Protein AF-A0A7V2QBH6-F1 (afdb_monomer)

pLDDT: mean 71.19, std 12.41, range [49.81, 94.94]

Sequence (144 aa):
PAHDLLDGYTWLTVLEDGNDASDEGFAPFAARRLILTEMQRNRGQMGRLDTLDHLHEIAIANSIVTPYSSMLVLVNQQQEDLLDELEEGDDRFEREYEQVGETVENALTVTGVPEPEEWLLLALAAAMLVWYVRAGRRQPLKIF

Foldseek 3Di:
DQFDCDPNDTDDDDDDPDPPPPPLPCLLVVLVVVLVRVCVVCVPPPVCVVVVVVNVVSCVVNVHDDPCVVVPPPQDPVNVVVVVVVVPPPCPPVDPPPPPPDPPPPPPPDPPDDDPVVVVVVVVVVVVVVVVVVVVVPDDPPPD

Nearest PDB structures (foldseek):
  4v57-assembly2_CO  TM=5.674E-01  e=5.502E+00  Escherichia coli
  6uun-assembly1_E  TM=2.215E-01  e=7.126E+00  Homo sapiens

Mean predicted aligned error: 20.48 Å

Structure (mmCIF, N/CA/C/O backbone):
data_AF-A0A7V2QBH6-F1
#
_entry.id   AF-A0A7V2QBH6-F1
#
loop_
_atom_site.group_PDB
_atom_site.id
_atom_site.type_symbol
_atom_site.label_atom_id
_atom_site.label_alt_id
_atom_site.label_comp_id
_atom_site.label_asym_id
_atom_site.label_entity_id
_atom_site.label_seq_id
_atom_site.pdbx_PDB_ins_code
_atom_site.Cartn_x
_atom_site.Cartn_y
_atom_site.Cartn_z
_atom_site.occupancy
_atom_site.B_iso_or_equiv
_atom_site.auth_seq_id
_atom_site.auth_comp_id
_atom_site.auth_asym_id
_atom_site.auth_atom_id
_atom_site.pdbx_PDB_model_num
ATOM 1 N N . PRO A 1 1 ? 11.347 17.574 -19.275 1.00 52.12 1 PRO A N 1
ATOM 2 C CA . PRO A 1 1 ? 12.431 16.840 -18.577 1.00 52.12 1 PRO A CA 1
ATOM 3 C C . PRO A 1 1 ? 11.980 16.596 -17.137 1.00 52.12 1 PRO A C 1
ATOM 5 O O . PRO A 1 1 ? 11.437 17.516 -16.531 1.00 52.12 1 PRO A O 1
ATOM 8 N N . ALA A 1 2 ? 12.087 15.366 -16.636 1.00 52.62 2 ALA A N 1
ATOM 9 C CA . ALA A 1 2 ? 11.703 15.064 -15.260 1.00 52.62 2 ALA A CA 1
ATOM 10 C C . ALA A 1 2 ? 12.872 15.435 -14.337 1.00 52.62 2 ALA A C 1
ATOM 12 O O . ALA A 1 2 ? 13.982 14.943 -14.530 1.00 52.62 2 ALA A O 1
ATOM 13 N N . HIS A 1 3 ? 12.627 16.331 -13.383 1.00 56.31 3 HIS A N 1
ATOM 14 C CA . HIS A 1 3 ? 13.603 16.757 -12.383 1.00 56.31 3 HIS A CA 1
ATOM 15 C C . HIS A 1 3 ? 13.170 16.210 -11.028 1.00 56.31 3 HIS A C 1
ATOM 17 O O . HIS A 1 3 ? 11.999 16.326 -10.657 1.00 56.31 3 HIS A O 1
ATOM 23 N N . ASP A 1 4 ? 14.113 15.610 -10.313 1.00 56.78 4 ASP A N 1
ATOM 24 C CA . ASP A 1 4 ? 13.872 14.962 -9.032 1.00 56.78 4 ASP A CA 1
ATOM 25 C C . ASP A 1 4 ? 15.024 15.294 -8.078 1.00 56.78 4 ASP A C 1
ATOM 27 O O . ASP A 1 4 ? 16.186 15.260 -8.490 1.00 56.78 4 ASP A O 1
ATOM 31 N N . LEU A 1 5 ? 14.683 15.659 -6.840 1.00 57.03 5 LEU A N 1
ATOM 32 C CA . LEU A 1 5 ? 15.599 16.089 -5.778 1.00 57.03 5 LEU A CA 1
ATOM 33 C C . LEU A 1 5 ? 15.691 14.977 -4.729 1.00 57.03 5 LEU A C 1
ATOM 35 O O . LEU A 1 5 ? 15.248 15.130 -3.593 1.00 57.03 5 LEU A O 1
ATOM 39 N N . LEU A 1 6 ? 16.253 13.840 -5.122 1.00 52.56 6 LEU A N 1
ATOM 40 C CA . LEU A 1 6 ? 16.690 12.811 -4.185 1.00 52.56 6 LEU A CA 1
ATOM 41 C C . LEU A 1 6 ? 18.191 13.016 -3.936 1.00 52.56 6 LEU A C 1
ATOM 43 O O . LEU A 1 6 ? 18.980 13.054 -4.877 1.00 52.56 6 LEU A O 1
ATOM 47 N N . ASP A 1 7 ? 18.570 13.184 -2.666 1.00 54.22 7 ASP A N 1
ATOM 48 C CA . ASP A 1 7 ? 19.966 13.252 -2.190 1.00 54.22 7 ASP A CA 1
ATOM 49 C C . ASP A 1 7 ? 20.809 14.484 -2.590 1.00 54.22 7 ASP A C 1
ATOM 51 O O . ASP A 1 7 ? 22.034 14.468 -2.505 1.00 54.22 7 ASP A O 1
ATOM 55 N N . GLY A 1 8 ? 20.183 15.591 -3.003 1.00 67.88 8 GLY A N 1
ATOM 56 C CA . GLY A 1 8 ? 20.909 16.824 -3.361 1.00 67.88 8 GLY A CA 1
ATOM 57 C C . GLY A 1 8 ? 21.568 16.798 -4.748 1.00 67.88 8 GLY A C 1
ATOM 58 O O . GLY A 1 8 ? 22.223 17.767 -5.132 1.00 67.88 8 GLY A O 1
ATOM 59 N N . TYR A 1 9 ? 21.349 15.735 -5.525 1.00 62.84 9 TYR A N 1
ATOM 60 C CA . TYR A 1 9 ? 21.768 15.623 -6.922 1.00 62.84 9 TYR A CA 1
ATOM 61 C C . TYR A 1 9 ? 20.606 15.936 -7.870 1.00 62.84 9 TYR A C 1
ATOM 63 O O . TYR A 1 9 ? 19.454 15.598 -7.601 1.00 62.84 9 TYR A O 1
ATOM 71 N N . THR A 1 10 ? 20.910 16.577 -9.004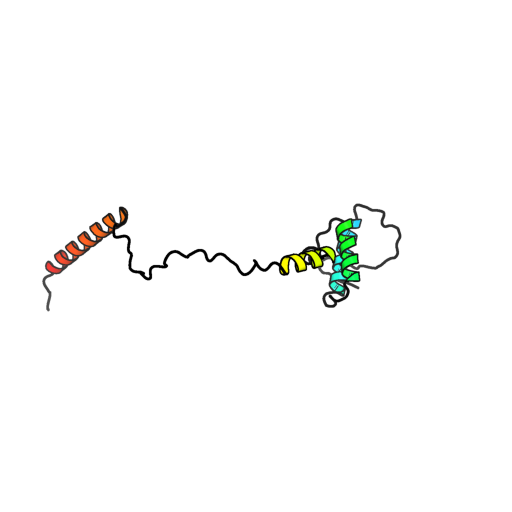 1.00 68.81 10 THR A N 1
ATOM 72 C CA . THR A 1 10 ? 19.942 16.831 -10.081 1.00 68.81 10 THR A CA 1
ATOM 73 C C . THR A 1 10 ? 20.158 15.841 -11.213 1.00 68.81 10 THR A C 1
ATOM 75 O O . THR A 1 10 ? 21.161 15.868 -11.918 1.00 68.81 10 THR A O 1
ATOM 78 N N . TRP A 1 11 ? 19.186 14.955 -11.388 1.00 67.38 11 TRP A N 1
ATOM 79 C CA . TRP A 1 11 ? 19.233 13.900 -12.391 1.00 67.38 11 TRP A CA 1
ATOM 80 C C . TRP A 1 11 ? 18.405 14.294 -13.613 1.00 67.38 11 TRP A C 1
ATOM 82 O O . TRP A 1 11 ? 17.195 14.500 -13.495 1.00 67.38 11 TRP A O 1
ATOM 92 N N . LEU A 1 12 ? 19.042 14.363 -14.783 1.00 70.69 12 LEU A N 1
ATOM 93 C CA . LEU A 1 12 ? 18.381 14.576 -16.070 1.00 70.69 12 LEU A CA 1
ATOM 94 C C . LEU A 1 12 ? 18.271 13.238 -16.804 1.00 70.69 12 LEU A C 1
ATOM 96 O O . LEU A 1 12 ? 19.286 12.604 -17.075 1.00 70.69 12 LEU A O 1
ATOM 100 N N . THR A 1 13 ? 17.052 12.819 -17.142 1.00 70.19 13 THR A N 1
ATOM 101 C CA . THR A 1 13 ? 16.841 11.677 -18.039 1.00 70.19 13 THR A CA 1
ATOM 102 C C . THR A 1 13 ? 16.593 12.165 -19.460 1.00 70.19 13 THR A C 1
ATOM 104 O O . THR A 1 13 ? 15.714 12.997 -19.706 1.00 70.19 13 THR A O 1
ATOM 107 N N . VAL A 1 14 ? 17.383 11.644 -20.393 1.00 71.06 14 VAL A N 1
ATOM 108 C CA . VAL A 1 14 ? 17.199 11.807 -21.835 1.00 71.06 14 VAL A CA 1
ATOM 109 C C . VAL A 1 14 ? 16.849 10.426 -22.372 1.00 71.06 14 VAL A C 1
ATOM 111 O O . VAL A 1 14 ? 17.544 9.465 -22.061 1.00 71.06 14 VAL A O 1
ATOM 114 N N . LEU A 1 15 ? 15.735 10.317 -23.101 1.00 66.75 15 LEU A N 1
ATOM 115 C CA . LEU A 1 15 ? 15.457 9.097 -23.851 1.00 66.75 15 LEU A CA 1
ATOM 116 C C . LEU A 1 15 ? 16.376 9.108 -25.067 1.00 66.75 15 LEU A C 1
ATOM 118 O O . LEU A 1 15 ? 16.294 10.019 -25.891 1.00 66.75 15 LEU A O 1
ATOM 122 N N . GLU A 1 16 ? 17.256 8.125 -25.135 1.00 67.69 16 GLU A N 1
ATOM 123 C CA . GLU A 1 16 ? 18.140 7.888 -26.263 1.00 67.69 16 GLU A CA 1
ATOM 124 C C . GLU A 1 16 ? 17.830 6.486 -26.789 1.00 67.69 16 GLU A C 1
ATOM 126 O O . GLU A 1 16 ? 17.818 5.531 -26.013 1.00 67.69 16 GLU A O 1
ATOM 131 N N . ASP A 1 17 ? 17.545 6.366 -28.089 1.00 58.75 17 ASP A N 1
ATOM 132 C CA . ASP A 1 17 ? 17.424 5.077 -28.787 1.00 58.75 17 ASP A CA 1
ATOM 133 C C . ASP A 1 17 ? 18.835 4.489 -28.973 1.00 58.75 17 ASP A C 1
ATOM 135 O O . ASP A 1 17 ? 19.398 4.453 -30.068 1.00 58.75 17 ASP A O 1
ATOM 139 N N . GLY A 1 18 ? 19.464 4.114 -27.861 1.00 59.88 18 GLY A N 1
ATOM 140 C CA . GLY A 1 18 ? 20.783 3.498 -27.818 1.00 59.88 18 GLY A CA 1
ATOM 141 C C . GLY A 1 18 ? 20.654 1.996 -27.596 1.00 59.88 18 GLY A C 1
ATOM 142 O O . GLY A 1 18 ? 20.168 1.560 -26.558 1.00 59.88 18 GLY A O 1
ATOM 143 N N . ASN A 1 19 ? 21.130 1.193 -28.547 1.00 56.12 19 ASN A N 1
ATOM 144 C CA . ASN A 1 19 ? 21.102 -0.275 -28.490 1.00 56.12 19 ASN A CA 1
ATOM 145 C C . ASN A 1 19 ? 22.164 -0.879 -27.533 1.00 56.12 19 ASN A C 1
ATOM 147 O O . ASN A 1 19 ? 22.376 -2.089 -27.530 1.00 56.12 19 ASN A O 1
ATOM 151 N N . ASP A 1 20 ? 22.830 -0.047 -26.723 1.00 58.25 20 ASP A N 1
ATOM 152 C CA . ASP A 1 20 ? 23.967 -0.398 -25.858 1.00 58.25 20 ASP A CA 1
ATOM 153 C C . ASP A 1 20 ? 23.539 -0.668 -24.400 1.00 58.25 20 ASP A C 1
ATOM 155 O O . ASP A 1 20 ? 24.180 -0.246 -23.438 1.00 58.25 20 ASP A O 1
ATOM 159 N N . ALA A 1 21 ? 22.434 -1.391 -24.208 1.00 57.34 21 ALA A N 1
ATOM 160 C CA . ALA A 1 21 ? 21.944 -1.802 -22.888 1.00 57.34 21 ALA A CA 1
ATOM 161 C C . ALA A 1 21 ? 22.637 -3.085 -22.373 1.00 57.34 21 ALA A C 1
ATOM 163 O O . ALA A 1 21 ? 21.982 -3.986 -21.857 1.00 57.34 21 ALA A O 1
ATOM 164 N N . SER A 1 22 ? 23.956 -3.209 -22.550 1.00 58.38 22 SER A N 1
ATOM 165 C CA . SER A 1 22 ? 24.692 -4.454 -22.266 1.00 58.38 22 SER A CA 1
ATOM 166 C C . SER A 1 22 ? 25.241 -4.573 -20.841 1.00 58.38 22 SER A C 1
ATOM 168 O O . SER A 1 22 ? 25.875 -5.578 -20.527 1.00 58.38 22 SER A O 1
ATOM 170 N N . ASP A 1 23 ? 25.060 -3.564 -19.985 1.00 72.75 23 ASP A N 1
ATOM 171 C CA . ASP A 1 23 ? 25.533 -3.621 -18.599 1.00 72.75 23 ASP A CA 1
ATOM 172 C C . ASP A 1 23 ? 24.423 -4.133 -17.667 1.00 72.75 23 ASP A C 1
ATOM 174 O O . ASP A 1 23 ? 23.590 -3.370 -17.164 1.00 72.75 23 ASP A O 1
ATOM 178 N N . GLU A 1 24 ? 24.410 -5.452 -17.448 1.00 74.44 24 GLU A N 1
ATOM 179 C CA . GLU A 1 24 ? 23.452 -6.158 -16.583 1.00 74.44 24 GLU A CA 1
ATOM 180 C C . GLU A 1 24 ? 23.404 -5.578 -15.158 1.00 74.44 24 GLU A C 1
ATOM 182 O O . GLU A 1 24 ? 22.358 -5.603 -14.511 1.00 74.44 24 GLU A O 1
ATOM 187 N N . GLY A 1 25 ? 24.510 -5.002 -14.669 1.00 79.12 25 GLY A N 1
ATOM 188 C CA . GLY A 1 25 ? 24.567 -4.366 -13.351 1.00 79.12 25 GLY A CA 1
ATOM 189 C C . GLY A 1 25 ? 23.888 -2.994 -13.295 1.00 79.12 25 GLY A C 1
ATOM 190 O O . GLY A 1 25 ? 23.402 -2.587 -12.238 1.00 79.12 25 GLY A O 1
ATOM 191 N N . PHE A 1 26 ? 23.826 -2.277 -14.421 1.00 83.31 26 PHE A N 1
ATOM 192 C CA . PHE A 1 26 ? 23.218 -0.947 -14.509 1.00 83.31 26 PHE A CA 1
ATOM 193 C C . PHE A 1 26 ? 21.733 -0.995 -14.890 1.00 83.31 26 PHE A C 1
ATOM 195 O O . PHE A 1 26 ? 20.977 -0.086 -14.528 1.00 83.31 26 PHE A O 1
ATOM 202 N N . ALA A 1 27 ? 21.292 -2.067 -15.555 1.00 82.62 27 ALA A N 1
ATOM 203 C CA . ALA A 1 27 ? 19.911 -2.245 -16.000 1.00 82.62 27 ALA A CA 1
ATOM 204 C C . ALA A 1 27 ? 18.861 -2.030 -14.884 1.00 82.62 27 ALA A C 1
ATOM 206 O O . ALA A 1 27 ? 17.927 -1.253 -15.113 1.00 82.62 27 ALA A O 1
ATOM 207 N N . PRO A 1 28 ? 19.028 -2.547 -13.647 1.00 82.94 28 PRO A N 1
ATOM 208 C CA . PRO A 1 28 ? 18.055 -2.313 -12.578 1.00 82.94 28 PRO A CA 1
ATOM 209 C C . PRO A 1 28 ? 17.978 -0.844 -12.140 1.00 82.94 28 PRO A C 1
ATOM 211 O O . PRO A 1 28 ? 16.905 -0.325 -11.819 1.00 82.94 28 PRO A O 1
ATOM 214 N N 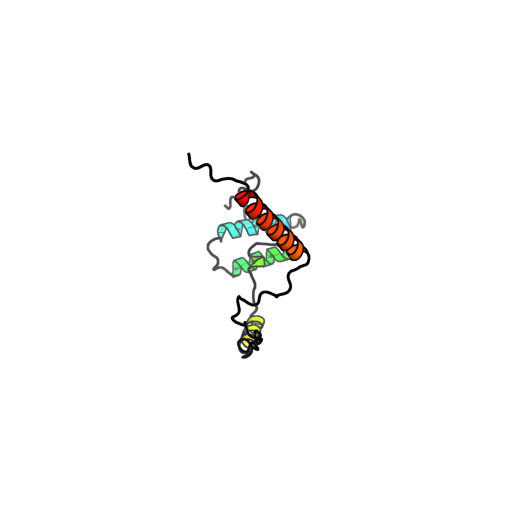. PHE A 1 29 ? 19.107 -0.130 -12.149 1.00 82.31 29 PHE A N 1
ATOM 215 C CA . PHE A 1 29 ? 19.143 1.291 -11.802 1.00 82.31 29 PHE A CA 1
ATOM 216 C C . PHE A 1 29 ? 18.487 2.150 -12.885 1.00 82.31 29 PHE A C 1
ATOM 218 O O . PHE A 1 29 ? 17.688 3.038 -12.564 1.00 82.31 29 PHE A O 1
ATOM 225 N N . ALA A 1 30 ? 18.774 1.859 -14.155 1.00 83.75 30 ALA A N 1
ATOM 226 C CA . ALA A 1 30 ? 18.155 2.521 -15.296 1.00 83.75 30 ALA A CA 1
ATOM 227 C C . ALA A 1 30 ? 16.637 2.283 -15.323 1.00 83.75 30 ALA A C 1
ATOM 229 O O . ALA A 1 30 ? 15.868 3.241 -15.411 1.00 83.75 30 ALA A O 1
ATOM 230 N N . ALA A 1 31 ? 16.206 1.032 -15.136 1.00 84.50 31 ALA A N 1
ATOM 231 C CA . ALA A 1 31 ? 14.802 0.643 -15.056 1.00 84.50 31 ALA A CA 1
ATOM 232 C C . ALA A 1 31 ? 14.071 1.385 -13.929 1.00 84.50 31 ALA A C 1
ATOM 234 O O . ALA A 1 31 ? 13.031 2.003 -14.161 1.00 84.50 31 ALA A O 1
ATOM 235 N N . ARG A 1 32 ? 14.647 1.427 -12.719 1.00 83.44 32 ARG A N 1
ATOM 236 C CA . ARG A 1 32 ? 14.071 2.188 -11.599 1.00 83.44 32 ARG A CA 1
ATOM 237 C C . ARG A 1 32 ? 13.916 3.664 -11.947 1.00 83.44 32 ARG A C 1
ATOM 239 O O . ARG A 1 32 ? 12.889 4.267 -11.632 1.00 83.44 32 ARG A O 1
ATOM 246 N N . ARG A 1 33 ? 14.936 4.268 -12.562 1.00 83.12 33 ARG A N 1
ATOM 247 C CA . ARG A 1 33 ? 14.910 5.693 -12.903 1.00 83.12 33 ARG A CA 1
ATOM 248 C C . ARG A 1 33 ? 13.842 5.986 -13.951 1.00 83.12 33 ARG A C 1
ATOM 250 O O . ARG A 1 33 ? 13.085 6.936 -13.767 1.00 83.12 33 ARG A O 1
ATOM 257 N N . LEU A 1 34 ? 13.752 5.156 -14.987 1.00 84.44 34 LEU A N 1
ATOM 258 C CA . LEU A 1 34 ? 12.729 5.242 -16.024 1.00 84.44 34 LEU A CA 1
ATOM 259 C C . LEU A 1 34 ? 11.332 5.198 -15.400 1.00 84.44 34 LEU A C 1
ATOM 261 O O . LEU A 1 34 ? 10.566 6.148 -15.575 1.00 84.44 34 LEU A O 1
ATOM 265 N N . ILE A 1 35 ? 11.059 4.178 -14.578 1.00 82.31 35 ILE A N 1
ATOM 266 C CA . ILE A 1 35 ? 9.781 4.001 -13.879 1.00 82.31 35 ILE A CA 1
ATOM 267 C C . ILE A 1 35 ? 9.424 5.249 -13.067 1.00 82.31 35 ILE A C 1
ATOM 269 O O . ILE A 1 35 ? 8.334 5.789 -13.227 1.00 82.31 35 ILE A O 1
ATOM 273 N N . LEU A 1 36 ? 10.336 5.762 -12.237 1.00 81.81 36 LEU A N 1
ATOM 274 C CA . LEU A 1 36 ? 10.066 6.947 -11.415 1.00 81.81 36 LEU A CA 1
ATOM 275 C C . LEU A 1 36 ? 9.757 8.190 -12.256 1.00 81.81 36 LEU A C 1
ATOM 277 O O . LEU A 1 36 ? 8.865 8.969 -11.910 1.00 81.81 36 LEU A O 1
ATOM 281 N N . THR A 1 37 ? 10.471 8.381 -13.364 1.00 82.44 37 THR A N 1
ATOM 282 C CA . THR A 1 37 ? 10.247 9.540 -14.233 1.00 82.44 37 THR A CA 1
ATOM 283 C C . THR A 1 37 ? 8.936 9.455 -15.002 1.00 82.44 37 THR A C 1
ATOM 285 O O . THR A 1 37 ? 8.231 10.462 -15.088 1.00 82.44 37 THR A O 1
ATOM 288 N N . GLU A 1 38 ? 8.566 8.274 -15.498 1.00 80.00 38 GLU A N 1
ATOM 289 C CA . GLU A 1 38 ? 7.268 8.055 -16.139 1.00 80.00 38 GLU A CA 1
ATOM 290 C C . GLU A 1 38 ? 6.124 8.168 -15.128 1.00 80.00 38 GLU A C 1
ATOM 292 O O . GLU A 1 38 ? 5.123 8.833 -15.390 1.00 80.00 38 GLU A O 1
ATOM 297 N N . MET A 1 39 ? 6.308 7.657 -13.909 1.00 76.50 39 MET A N 1
ATOM 298 C CA . MET A 1 39 ? 5.359 7.852 -12.811 1.00 76.50 39 MET A CA 1
ATOM 299 C C . MET A 1 39 ? 5.156 9.332 -12.471 1.00 76.50 39 MET A C 1
ATOM 301 O O . MET A 1 39 ? 4.033 9.755 -12.205 1.00 76.50 39 MET A O 1
ATOM 305 N N . GLN A 1 40 ? 6.218 10.142 -12.461 1.00 78.06 40 GLN A N 1
ATOM 306 C CA . GLN A 1 40 ? 6.106 11.577 -12.195 1.00 78.06 40 GLN A CA 1
ATOM 307 C C . GLN A 1 40 ? 5.371 12.307 -13.326 1.00 78.06 40 GLN A C 1
ATOM 309 O O . GLN A 1 40 ? 4.572 13.199 -13.041 1.00 78.06 40 GLN A O 1
ATOM 314 N N . ARG A 1 41 ? 5.599 11.920 -14.588 1.00 75.81 41 ARG A N 1
ATOM 315 C CA . ARG A 1 41 ? 4.884 12.480 -15.748 1.00 75.81 41 ARG A CA 1
ATOM 316 C C . ARG A 1 41 ? 3.404 12.102 -15.750 1.00 75.81 41 ARG A C 1
ATOM 318 O O . ARG A 1 41 ? 2.565 12.954 -16.028 1.00 75.81 41 ARG A O 1
ATOM 325 N N . ASN A 1 42 ? 3.090 10.862 -15.380 1.00 74.12 42 ASN A N 1
ATOM 326 C CA . ASN A 1 42 ? 1.752 10.284 -15.506 1.00 74.12 42 ASN A CA 1
ATOM 327 C C . ASN A 1 42 ? 0.954 10.280 -14.187 1.00 74.12 42 ASN A C 1
ATOM 329 O O . ASN A 1 42 ? -0.139 9.721 -14.142 1.00 74.12 42 ASN A O 1
ATOM 333 N N . ARG A 1 43 ? 1.438 10.959 -13.128 1.00 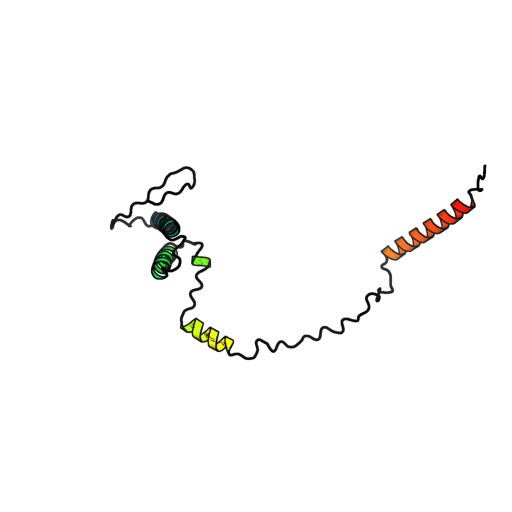67.44 43 ARG A N 1
ATOM 334 C CA . ARG A 1 43 ? 0.855 10.997 -11.762 1.00 67.44 43 ARG A CA 1
ATOM 335 C C . ARG A 1 43 ? -0.639 11.383 -11.700 1.00 67.44 43 ARG A C 1
ATOM 337 O O . ARG A 1 43 ? -1.277 11.134 -10.686 1.00 67.44 43 ARG A O 1
ATOM 344 N N . GLY A 1 44 ? -1.201 11.975 -12.758 1.00 61.97 44 GLY A N 1
ATOM 345 C CA . GLY A 1 44 ? -2.623 12.339 -12.864 1.00 61.97 44 GLY A CA 1
ATOM 346 C C . GLY A 1 44 ? -3.392 11.689 -14.024 1.00 61.97 44 GLY A C 1
ATOM 347 O O . GLY A 1 44 ? -4.558 12.010 -14.220 1.00 61.97 44 GLY A O 1
ATOM 348 N N . GLN A 1 45 ? -2.766 10.807 -14.808 1.00 62.72 45 GLN A N 1
ATOM 349 C CA . GLN A 1 45 ? -3.377 10.116 -15.951 1.00 62.72 45 GLN A CA 1
ATOM 350 C C . GLN A 1 45 ? -3.323 8.601 -15.721 1.00 62.72 45 GLN A C 1
ATOM 352 O O . GLN A 1 45 ? -2.661 7.870 -16.448 1.00 62.72 45 GLN A O 1
ATOM 357 N N . MET A 1 46 ? -4.041 8.125 -14.700 1.00 56.25 46 MET A N 1
ATOM 358 C CA . MET A 1 46 ? -4.185 6.690 -14.394 1.00 56.25 46 MET A CA 1
ATOM 359 C C . MET A 1 46 ? -4.981 5.913 -15.462 1.00 56.25 46 MET A C 1
ATOM 361 O O . MET A 1 46 ? -5.095 4.700 -15.379 1.00 56.25 46 MET A O 1
ATOM 365 N N . GLY A 1 47 ? -5.531 6.594 -16.475 1.00 59.72 47 GLY A N 1
ATOM 366 C CA . GLY A 1 47 ? -6.335 5.979 -17.537 1.00 59.72 47 GLY A CA 1
ATOM 367 C C . GLY A 1 47 ? -5.544 5.314 -18.669 1.00 59.72 47 GLY A C 1
ATOM 368 O O . GLY A 1 47 ? -6.156 4.868 -19.632 1.00 59.72 47 GLY A O 1
ATOM 369 N N . ARG A 1 48 ? -4.205 5.272 -18.610 1.00 65.81 48 ARG A N 1
ATOM 370 C CA . ARG A 1 48 ? -3.361 4.607 -19.621 1.00 65.81 48 ARG A CA 1
ATOM 371 C C . ARG A 1 48 ? -2.821 3.282 -19.087 1.00 65.81 48 ARG A C 1
ATOM 373 O O . ARG A 1 48 ? -1.647 3.193 -18.725 1.00 65.81 48 ARG A O 1
ATOM 380 N N . LEU A 1 49 ? -3.695 2.280 -19.038 1.00 68.12 49 LEU A N 1
ATOM 381 C CA . LEU A 1 49 ? -3.378 0.928 -18.564 1.00 68.12 49 LEU A CA 1
ATOM 382 C C . LEU A 1 49 ? -2.184 0.324 -19.322 1.00 68.12 49 LEU A C 1
ATOM 384 O O . LEU A 1 49 ? -1.231 -0.101 -18.683 1.00 68.12 49 LEU A O 1
ATOM 388 N N . ASP A 1 50 ? -2.131 0.478 -20.648 1.00 75.50 50 ASP A N 1
ATOM 389 C CA . ASP A 1 50 ? -1.022 -0.034 -21.474 1.00 75.50 50 ASP A CA 1
ATOM 390 C C . ASP A 1 50 ? 0.364 0.470 -21.024 1.00 75.50 50 ASP A C 1
ATOM 392 O O . ASP A 1 50 ? 1.360 -0.252 -21.051 1.00 75.50 50 ASP A O 1
ATOM 396 N N . THR A 1 51 ? 0.451 1.732 -20.586 1.00 76.12 51 THR A N 1
ATOM 397 C CA . THR A 1 51 ? 1.720 2.298 -20.099 1.00 76.12 51 THR A CA 1
ATOM 398 C C . THR A 1 51 ? 2.094 1.778 -18.716 1.00 76.12 51 THR A C 1
ATOM 400 O O . THR A 1 51 ? 3.278 1.674 -18.403 1.00 76.12 51 THR A O 1
ATOM 403 N N . LEU A 1 52 ? 1.102 1.451 -17.886 1.00 75.81 52 LEU A N 1
ATOM 404 C CA . LEU A 1 52 ? 1.311 0.858 -16.568 1.00 75.81 52 LEU A CA 1
ATOM 405 C C . LEU A 1 52 ? 1.779 -0.592 -16.700 1.00 75.81 52 LEU A C 1
ATOM 407 O O . LEU A 1 52 ? 2.736 -0.961 -16.022 1.00 75.81 52 LEU A O 1
ATOM 411 N N . ASP A 1 53 ? 1.181 -1.355 -17.615 1.00 77.75 53 ASP A N 1
ATOM 412 C CA . ASP A 1 53 ? 1.567 -2.736 -17.912 1.00 77.75 53 ASP A CA 1
ATOM 413 C C . ASP A 1 53 ? 3.005 -2.803 -18.430 1.00 77.75 53 ASP A C 1
ATOM 415 O O . ASP A 1 53 ? 3.820 -3.561 -17.908 1.00 77.75 53 ASP A O 1
ATOM 419 N N . HIS A 1 54 ? 3.378 -1.917 -19.357 1.00 81.75 54 HIS A N 1
ATOM 420 C CA . HIS A 1 54 ? 4.751 -1.860 -19.855 1.00 81.75 54 HIS A CA 1
ATOM 421 C C . HIS A 1 54 ? 5.777 -1.526 -18.755 1.00 81.75 54 HIS A C 1
ATOM 423 O O . HIS A 1 54 ? 6.841 -2.142 -18.659 1.00 81.75 54 HIS A O 1
ATOM 429 N N . LEU A 1 55 ? 5.467 -0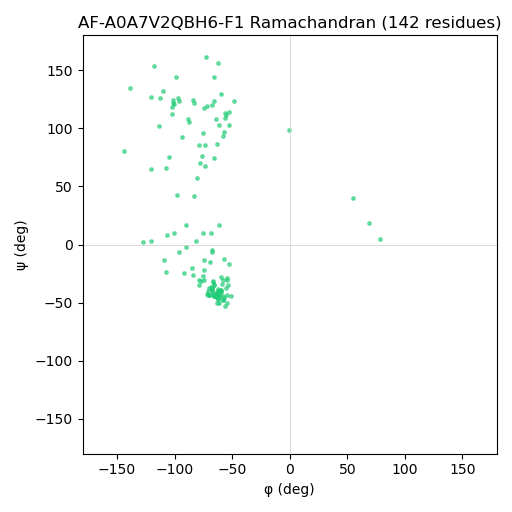.567 -17.875 1.00 82.00 55 LEU A N 1
ATOM 430 C CA . LEU A 1 55 ? 6.330 -0.248 -16.732 1.00 82.00 55 LEU A CA 1
ATOM 431 C C . LEU A 1 55 ? 6.392 -1.396 -15.716 1.00 82.00 55 LEU A C 1
ATOM 433 O O . LEU A 1 55 ? 7.420 -1.577 -15.058 1.00 82.00 55 LEU A O 1
ATOM 437 N N . HIS A 1 56 ? 5.309 -2.160 -15.581 1.00 80.69 56 HIS A N 1
ATOM 438 C CA . HIS A 1 56 ? 5.238 -3.333 -14.723 1.00 80.69 56 HIS A CA 1
ATOM 439 C C . HIS A 1 56 ? 6.100 -4.484 -15.262 1.00 80.69 56 HIS A C 1
ATOM 441 O O . HIS A 1 56 ? 6.875 -5.059 -14.498 1.00 80.69 56 HIS A O 1
ATOM 447 N N . GLU A 1 57 ? 6.072 -4.756 -16.568 1.00 83.81 57 GLU A N 1
ATOM 448 C CA . GLU A 1 57 ? 6.950 -5.739 -17.220 1.00 83.81 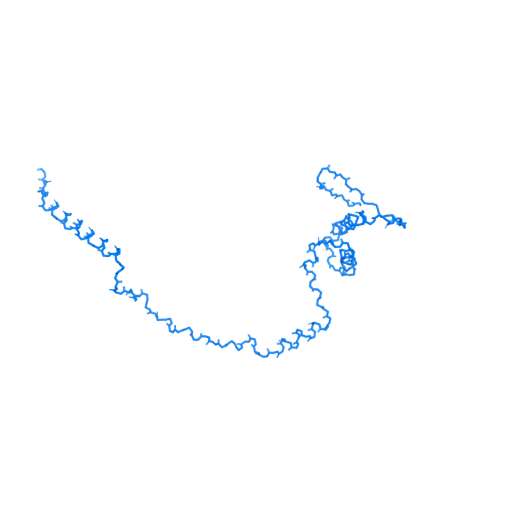57 GLU A CA 1
ATOM 449 C C . GLU A 1 57 ? 8.435 -5.419 -16.994 1.00 83.81 57 GLU A C 1
ATOM 451 O O . GLU A 1 57 ? 9.213 -6.289 -16.593 1.00 83.81 57 GLU A O 1
ATOM 456 N N . ILE A 1 58 ? 8.826 -4.150 -17.164 1.00 84.06 58 ILE A N 1
ATOM 457 C CA . ILE A 1 58 ? 10.197 -3.680 -16.901 1.00 84.06 58 ILE A CA 1
ATOM 458 C C . ILE A 1 58 ? 10.583 -3.900 -15.431 1.00 84.06 58 ILE A C 1
ATOM 460 O O . ILE A 1 58 ? 11.722 -4.278 -15.131 1.00 84.06 58 ILE A O 1
ATOM 464 N N . ALA A 1 59 ? 9.645 -3.672 -14.508 1.00 83.06 59 ALA A N 1
ATOM 465 C CA . ALA A 1 59 ? 9.855 -3.872 -13.081 1.00 83.06 59 ALA A CA 1
ATOM 466 C C . ALA A 1 59 ? 10.046 -5.359 -12.729 1.00 83.06 59 ALA A C 1
ATOM 468 O O . ALA A 1 59 ? 10.963 -5.676 -11.970 1.00 83.06 59 ALA A O 1
ATOM 469 N N . ILE A 1 60 ? 9.252 -6.266 -13.316 1.00 83.00 60 ILE A N 1
ATOM 470 C CA . ILE A 1 60 ? 9.405 -7.723 -13.155 1.00 83.00 60 ILE A CA 1
ATOM 471 C C . ILE A 1 60 ? 10.769 -8.174 -13.681 1.00 83.00 60 ILE A C 1
ATOM 473 O O . ILE A 1 60 ? 11.511 -8.838 -12.958 1.00 83.00 60 ILE A O 1
ATOM 477 N N . ALA A 1 61 ? 11.128 -7.770 -14.903 1.00 84.06 61 ALA A N 1
ATOM 478 C CA . ALA A 1 61 ? 12.378 -8.171 -15.551 1.00 84.06 61 ALA A CA 1
ATOM 479 C C . ALA A 1 61 ? 13.625 -7.799 -14.730 1.00 84.06 61 ALA A C 1
ATOM 481 O O . ALA A 1 61 ? 14.626 -8.508 -14.765 1.00 84.06 61 ALA A O 1
ATOM 482 N N . ASN A 1 62 ? 13.548 -6.712 -13.956 1.00 84.50 62 ASN A N 1
ATOM 483 C CA . ASN A 1 62 ? 14.650 -6.211 -13.134 1.00 84.50 62 ASN A CA 1
ATOM 484 C C . ASN A 1 62 ? 14.460 -6.456 -11.625 1.00 84.50 62 ASN A C 1
ATOM 486 O O . ASN A 1 62 ? 15.248 -5.951 -10.827 1.00 84.50 62 ASN A O 1
ATOM 490 N N . SER A 1 63 ? 13.436 -7.217 -11.212 1.00 81.31 63 SER A N 1
ATOM 491 C CA . SER A 1 63 ? 13.123 -7.503 -9.798 1.00 81.31 63 SER A CA 1
ATOM 492 C C . SER A 1 63 ? 12.947 -6.244 -8.924 1.00 81.31 63 SER A C 1
ATOM 494 O O . SER A 1 63 ? 13.392 -6.190 -7.776 1.00 81.31 63 SER A O 1
ATOM 496 N N . ILE A 1 64 ? 12.298 -5.207 -9.463 1.00 79.88 64 ILE A N 1
ATOM 497 C CA . ILE A 1 64 ? 12.088 -3.912 -8.800 1.00 79.88 64 ILE A CA 1
ATOM 498 C C . ILE A 1 64 ? 10.664 -3.838 -8.243 1.00 79.88 64 ILE A C 1
ATOM 500 O O . ILE A 1 64 ? 9.688 -3.936 -8.982 1.00 79.88 64 ILE A O 1
ATOM 504 N N . VAL A 1 65 ? 10.528 -3.578 -6.941 1.00 75.12 65 VAL A N 1
ATOM 505 C CA . VAL A 1 65 ? 9.220 -3.339 -6.311 1.00 75.12 65 VAL A CA 1
ATOM 506 C C . VAL A 1 65 ? 8.825 -1.872 -6.491 1.00 75.12 65 VAL A C 1
ATOM 508 O O . VAL A 1 65 ? 9.563 -0.967 -6.096 1.00 75.12 65 VAL A O 1
ATOM 511 N N . THR A 1 66 ? 7.650 -1.629 -7.072 1.00 75.31 66 THR A N 1
ATOM 512 C CA . THR A 1 66 ? 7.090 -0.284 -7.282 1.00 75.31 66 THR A CA 1
ATOM 513 C C . THR A 1 66 ? 5.772 -0.125 -6.507 1.00 75.31 66 THR A C 1
ATOM 515 O O . THR A 1 66 ? 5.078 -1.119 -6.294 1.00 75.31 66 THR A O 1
ATOM 518 N N . PRO A 1 67 ? 5.374 1.100 -6.106 1.00 68.06 67 PRO A N 1
ATOM 519 C CA . PRO A 1 67 ? 4.135 1.318 -5.346 1.00 68.06 67 PRO A CA 1
ATOM 520 C C . PRO A 1 67 ? 2.846 0.859 -6.050 1.00 68.06 67 PRO A C 1
ATOM 522 O O . PRO A 1 67 ? 1.882 0.503 -5.379 1.00 68.06 67 PRO A O 1
ATOM 525 N N . TYR A 1 68 ? 2.811 0.849 -7.390 1.00 61.59 68 TYR A N 1
ATOM 526 C CA . TYR A 1 68 ? 1.663 0.319 -8.136 1.00 61.59 68 TYR A CA 1
ATOM 527 C C . TYR A 1 68 ? 1.725 -1.195 -8.321 1.00 61.59 68 TYR A C 1
ATOM 529 O O . TYR A 1 68 ? 0.673 -1.806 -8.384 1.00 61.59 68 TYR A O 1
ATOM 537 N N . SER A 1 69 ? 2.902 -1.831 -8.319 1.00 60.06 69 SER A N 1
ATOM 538 C CA . SER A 1 69 ? 2.995 -3.302 -8.349 1.00 60.06 69 SER A CA 1
ATOM 539 C C . SER A 1 69 ? 2.286 -3.943 -7.146 1.00 60.06 69 SER A C 1
ATOM 541 O O . SER A 1 69 ? 1.634 -4.969 -7.281 1.00 60.06 69 SER A O 1
ATOM 543 N N . SER A 1 70 ? 2.305 -3.282 -5.980 1.00 60.88 70 SER A N 1
ATOM 544 C CA . SER A 1 70 ? 1.513 -3.704 -4.813 1.00 60.88 70 SER A CA 1
ATOM 545 C C . SER A 1 70 ? 0.009 -3.415 -4.912 1.00 60.88 70 SER A C 1
ATOM 547 O O . SER A 1 70 ? -0.751 -3.912 -4.089 1.00 60.88 70 SER A O 1
ATOM 549 N N . MET A 1 71 ? -0.422 -2.586 -5.867 1.00 61.03 71 MET A N 1
ATOM 550 C CA . MET A 1 71 ? -1.819 -2.164 -6.052 1.00 61.03 71 MET A CA 1
ATOM 551 C C . MET A 1 71 ? -2.475 -2.802 -7.288 1.00 61.03 71 MET A C 1
ATOM 553 O O . MET A 1 71 ? -3.696 -2.919 -7.339 1.00 61.03 71 MET A O 1
ATOM 557 N N . LEU A 1 72 ? -1.679 -3.228 -8.271 1.00 58.88 72 LEU A N 1
ATOM 558 C CA . LEU A 1 72 ? -2.110 -3.935 -9.471 1.00 58.88 72 LEU A CA 1
ATOM 559 C C . LEU A 1 72 ? -2.418 -5.396 -9.119 1.00 58.88 72 LEU A C 1
ATOM 561 O O . LEU A 1 72 ? -1.645 -6.303 -9.412 1.00 58.88 72 LEU A O 1
ATOM 565 N N . VAL A 1 73 ? -3.565 -5.636 -8.484 1.00 57.81 73 VAL A N 1
ATOM 566 C CA . VAL A 1 73 ? -4.205 -6.955 -8.540 1.00 57.81 73 VAL A CA 1
ATOM 567 C C . VAL A 1 73 ? -4.901 -7.027 -9.895 1.00 57.81 73 VAL A C 1
ATOM 569 O O . VAL A 1 73 ? -6.059 -6.645 -10.035 1.00 57.81 73 VAL A O 1
ATOM 572 N N . LEU A 1 74 ? -4.151 -7.429 -10.920 1.00 55.12 74 LEU A N 1
ATOM 573 C CA . LEU A 1 74 ? -4.711 -7.747 -12.228 1.00 55.12 74 LEU A CA 1
ATOM 574 C C . LEU A 1 74 ? -5.391 -9.111 -12.109 1.00 55.12 74 LEU A C 1
ATOM 576 O O . LEU A 1 74 ? -4.736 -10.152 -12.159 1.00 55.12 74 LEU A O 1
ATOM 580 N N . VAL A 1 75 ? -6.701 -9.084 -11.880 1.00 57.72 75 VAL A N 1
ATOM 581 C CA . VAL A 1 75 ? -7.554 -10.264 -11.996 1.00 57.72 75 VAL A CA 1
ATOM 582 C C . VAL A 1 75 ? -7.661 -10.558 -13.492 1.00 57.72 75 VAL A C 1
ATOM 584 O O . VAL A 1 75 ? -8.054 -9.693 -14.270 1.00 57.72 75 VAL A O 1
ATOM 587 N N . ASN A 1 76 ? -7.211 -11.728 -13.937 1.00 64.69 76 ASN A N 1
ATOM 588 C CA . ASN A 1 76 ? -7.416 -12.124 -15.330 1.00 64.69 76 ASN A CA 1
ATOM 589 C C . ASN A 1 76 ? -8.896 -12.497 -15.555 1.00 64.69 76 ASN A C 1
ATOM 591 O O . ASN A 1 76 ? -9.595 -12.812 -14.597 1.00 64.69 76 ASN A O 1
ATOM 595 N N . GLN A 1 77 ? -9.374 -12.514 -16.806 1.00 68.31 77 GLN A N 1
ATOM 596 C CA . GLN A 1 77 ? -10.791 -12.808 -17.096 1.00 68.31 77 GLN A CA 1
ATOM 597 C C . GLN A 1 77 ? -11.267 -14.131 -16.469 1.00 68.31 77 GLN A C 1
ATOM 599 O O . GLN A 1 77 ? -12.377 -14.224 -15.976 1.00 68.31 77 GLN A O 1
ATOM 604 N N . GLN A 1 78 ? -10.389 -15.135 -16.409 1.00 67.88 78 GLN A N 1
ATOM 605 C CA . GLN A 1 78 ? -10.682 -16.426 -15.782 1.00 67.88 78 GLN A CA 1
ATOM 606 C C . GLN A 1 78 ? -10.892 -16.333 -14.266 1.00 67.88 78 GLN A C 1
ATOM 608 O O . GLN A 1 78 ? -11.658 -17.099 -13.693 1.00 67.88 78 GLN A O 1
ATOM 613 N N . GLN A 1 79 ? -10.164 -15.440 -13.606 1.00 72.44 79 GLN A N 1
ATOM 614 C CA . GLN A 1 79 ? -10.289 -15.171 -12.185 1.00 72.44 79 GLN A CA 1
ATOM 615 C C . GLN A 1 79 ? -11.501 -14.281 -11.903 1.00 72.44 79 GLN A C 1
ATOM 617 O O . GLN A 1 79 ? -12.089 -14.444 -10.845 1.00 72.44 79 GLN A O 1
ATOM 622 N N . GLU A 1 80 ? -11.888 -13.391 -12.823 1.00 78.12 80 GLU A N 1
ATOM 623 C CA . GLU A 1 80 ? -13.164 -12.666 -12.740 1.00 78.12 80 GLU A CA 1
ATOM 624 C C . GLU A 1 80 ? -14.333 -13.650 -12.827 1.00 78.12 80 GLU A C 1
ATOM 626 O O . GLU A 1 80 ? -15.145 -13.691 -11.913 1.00 78.12 80 GLU A O 1
ATOM 631 N N . ASP A 1 81 ? -14.335 -14.537 -13.827 1.00 79.44 81 ASP A N 1
ATOM 632 C CA . ASP A 1 81 ? -15.378 -15.559 -13.991 1.00 79.44 81 ASP A CA 1
ATOM 633 C C . ASP A 1 81 ? -15.459 -16.493 -12.765 1.00 79.44 81 ASP A C 1
ATOM 635 O O . ASP A 1 81 ? -16.542 -16.856 -12.309 1.00 79.44 81 ASP A O 1
ATOM 639 N N . LEU A 1 82 ? -14.305 -16.860 -12.193 1.00 79.25 82 LEU A N 1
ATOM 640 C CA . LEU A 1 82 ? -14.234 -17.657 -10.967 1.00 79.25 82 LEU A CA 1
ATOM 641 C C . LEU A 1 82 ? -14.760 -16.888 -9.747 1.00 79.25 82 LEU A C 1
ATOM 643 O O . LEU A 1 82 ? -15.361 -17.487 -8.860 1.00 79.25 82 LEU A O 1
ATOM 647 N N . LEU A 1 83 ? -14.510 -15.581 -9.659 1.00 76.62 83 LEU A N 1
ATOM 648 C CA . LEU A 1 83 ? -15.022 -14.748 -8.571 1.00 76.62 83 LEU A CA 1
ATOM 649 C C . LEU A 1 83 ? -16.535 -14.557 -8.682 1.00 76.62 83 LEU A C 1
ATOM 651 O O . LEU A 1 83 ? -17.194 -14.605 -7.646 1.00 76.62 83 LEU A O 1
ATOM 655 N N . ASP A 1 84 ? -17.068 -14.417 -9.895 1.00 80.31 84 ASP A N 1
ATOM 656 C CA . ASP A 1 84 ? -18.506 -14.341 -10.162 1.00 80.31 84 ASP A CA 1
ATOM 657 C C . ASP A 1 84 ? -19.206 -15.659 -9.780 1.00 80.31 84 ASP A C 1
ATOM 659 O O . ASP A 1 84 ? -20.211 -15.644 -9.070 1.00 80.31 84 ASP A O 1
ATOM 663 N N . GLU A 1 85 ? -18.625 -16.812 -10.135 1.00 79.94 85 GLU A N 1
ATOM 664 C CA . GLU A 1 85 ? -19.131 -18.136 -9.729 1.00 79.94 85 GLU A CA 1
ATOM 665 C C . GLU A 1 85 ? -19.113 -18.315 -8.198 1.00 79.94 85 GLU A C 1
ATOM 667 O O . GLU A 1 85 ? -20.049 -18.852 -7.605 1.00 79.94 85 GLU A O 1
ATOM 672 N N . LEU A 1 86 ? -18.060 -17.835 -7.531 1.00 73.31 86 LEU A N 1
ATOM 673 C CA . LEU A 1 86 ? -17.953 -17.859 -6.069 1.00 73.31 86 LEU A CA 1
ATOM 674 C C . LEU A 1 86 ? -18.854 -16.814 -5.386 1.00 73.31 86 LEU A C 1
ATOM 676 O O . LEU A 1 86 ? -19.164 -16.951 -4.199 1.00 73.31 86 LEU A O 1
ATOM 680 N N . GLU A 1 87 ? -19.255 -15.760 -6.097 1.00 68.88 87 GLU A N 1
ATOM 681 C CA . GLU A 1 87 ? -20.202 -14.746 -5.634 1.00 68.88 87 GLU A CA 1
ATOM 682 C C . GLU A 1 87 ? -21.655 -15.211 -5.715 1.00 68.88 87 GLU A C 1
ATOM 684 O O . GLU A 1 87 ? -22.417 -14.918 -4.792 1.00 68.88 87 GLU A O 1
ATOM 689 N N . GLU A 1 88 ? -22.014 -16.001 -6.726 1.00 72.69 88 GLU A N 1
ATOM 690 C CA . GLU A 1 88 ? -23.318 -16.675 -6.824 1.00 72.69 88 GLU A CA 1
ATOM 691 C C . GLU A 1 88 ? -23.527 -17.772 -5.762 1.00 72.69 88 GLU A C 1
ATOM 693 O O . GLU A 1 88 ? -24.628 -18.305 -5.625 1.00 72.69 88 GLU A O 1
ATOM 698 N N . GLY A 1 89 ? -22.507 -18.094 -4.960 1.00 67.19 89 GLY A N 1
ATOM 699 C CA . GLY A 1 89 ? -22.665 -18.929 -3.774 1.00 67.19 89 GLY A CA 1
ATOM 700 C C . GLY A 1 89 ? -23.564 -18.260 -2.726 1.00 67.19 89 GLY A C 1
ATOM 701 O O . GLY A 1 89 ? -23.137 -17.340 -2.030 1.00 67.19 89 GLY A O 1
ATOM 702 N N . ASP A 1 90 ? -24.788 -18.770 -2.561 1.00 59.22 90 ASP A N 1
ATOM 703 C CA . ASP A 1 90 ? -25.825 -18.276 -1.630 1.00 59.22 90 ASP A CA 1
ATOM 704 C C . ASP A 1 90 ? -25.402 -18.233 -0.135 1.00 59.22 90 ASP A C 1
ATOM 706 O O . ASP A 1 90 ? -26.041 -17.582 0.693 1.00 59.22 90 ASP A O 1
ATOM 710 N N . ASP A 1 91 ? -24.283 -18.864 0.225 1.00 59.53 91 ASP A N 1
ATOM 711 C CA . ASP A 1 91 ? -23.865 -19.162 1.606 1.00 59.53 91 ASP A CA 1
ATOM 712 C C . ASP A 1 91 ? -22.997 -18.060 2.267 1.00 59.53 91 ASP A C 1
ATOM 714 O O . ASP A 1 91 ? -22.295 -18.268 3.256 1.00 59.53 91 ASP A O 1
ATOM 718 N N . ARG A 1 92 ? -22.981 -16.834 1.720 1.00 59.09 92 ARG A N 1
ATOM 719 C CA . ARG A 1 92 ? -22.213 -15.709 2.320 1.00 59.09 92 ARG A CA 1
ATOM 720 C C . ARG A 1 92 ? -22.992 -14.976 3.412 1.00 59.09 92 ARG A C 1
ATOM 722 O O . ARG A 1 92 ? -22.406 -14.284 4.252 1.00 59.09 92 ARG A O 1
ATOM 729 N N . PHE A 1 93 ? -24.314 -15.120 3.395 1.00 62.09 93 PHE A N 1
ATOM 730 C CA . PHE A 1 93 ? -25.227 -14.489 4.346 1.00 62.09 93 PHE A CA 1
ATOM 731 C C . PHE A 1 93 ? -25.860 -15.492 5.321 1.00 62.09 93 PHE A C 1
ATOM 733 O O . PHE A 1 93 ? -26.371 -15.066 6.357 1.00 62.09 93 PHE A O 1
ATOM 740 N N . GLU A 1 94 ? -25.747 -16.798 5.059 1.00 61.97 94 GLU A N 1
ATOM 741 C CA . GLU A 1 94 ? -26.107 -17.888 5.977 1.00 61.97 94 GLU A CA 1
ATOM 742 C C . GLU A 1 94 ? -24.990 -18.132 6.999 1.00 61.97 94 GLU A C 1
ATOM 744 O O . GLU A 1 94 ? -24.438 -19.212 7.171 1.00 61.97 94 GLU A O 1
ATOM 749 N N . ARG A 1 95 ? -24.643 -17.084 7.746 1.00 64.38 95 ARG A N 1
ATOM 750 C CA . ARG A 1 95 ? -23.821 -17.274 8.936 1.00 64.38 95 ARG A CA 1
ATOM 751 C C . ARG A 1 95 ? -24.673 -18.034 9.950 1.00 64.38 95 ARG A C 1
ATOM 753 O O . ARG A 1 95 ? -25.708 -17.510 10.363 1.00 64.38 95 ARG A O 1
ATOM 760 N N . 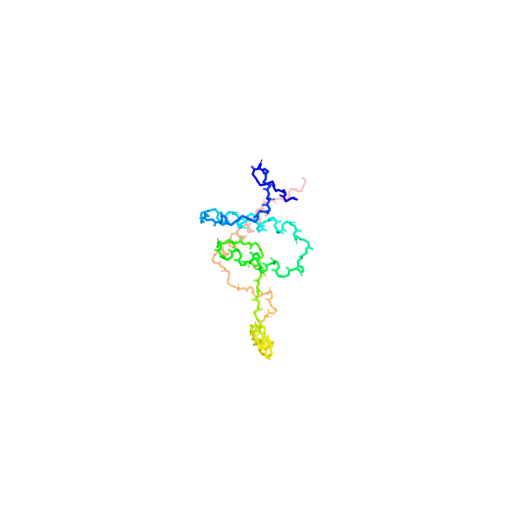GLU A 1 96 ? -24.242 -19.222 10.380 1.00 65.06 96 GLU A N 1
ATOM 761 C CA . GLU A 1 96 ? -24.802 -19.818 11.592 1.00 65.06 96 GLU A CA 1
ATOM 762 C C . GLU A 1 96 ? -24.680 -18.768 12.696 1.00 65.06 96 GLU A C 1
ATOM 764 O O . GLU A 1 96 ? -23.583 -18.320 13.043 1.00 65.06 96 GLU A O 1
ATOM 769 N N . TYR A 1 97 ? -25.821 -18.284 13.182 1.00 59.03 97 TYR A N 1
ATOM 770 C CA . TYR A 1 97 ? -25.849 -17.421 14.343 1.00 59.03 97 TYR A CA 1
ATOM 771 C C . TYR A 1 97 ? -25.262 -18.247 15.480 1.00 59.03 97 TYR A C 1
ATOM 773 O O . TYR A 1 97 ? -25.931 -19.132 16.015 1.00 59.03 97 TYR A O 1
ATOM 781 N N . GLU A 1 98 ? -24.006 -17.990 15.838 1.00 59.81 98 GLU A N 1
ATOM 782 C CA . GLU A 1 98 ? -23.497 -18.452 17.114 1.00 59.81 98 GLU A CA 1
ATOM 783 C C . GLU A 1 98 ? -24.458 -17.873 18.145 1.00 59.81 98 GLU A C 1
ATOM 785 O O . GLU A 1 98 ? -24.609 -16.650 18.245 1.00 59.81 98 GLU A O 1
ATOM 790 N N . GLN A 1 99 ? -25.213 -18.752 18.813 1.00 55.62 99 GLN A N 1
ATOM 791 C CA . GLN A 1 99 ? -26.021 -18.365 19.953 1.00 55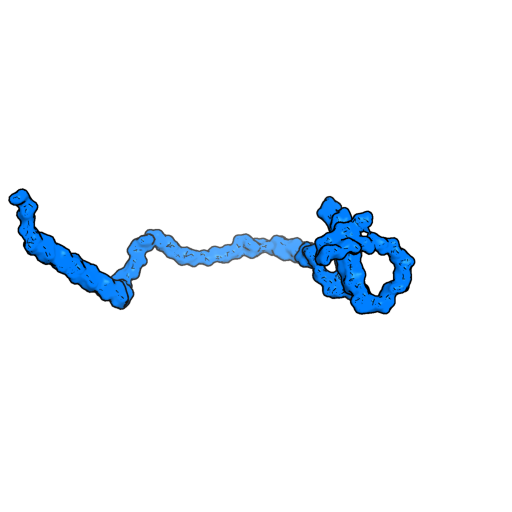.62 99 GLN A CA 1
ATOM 792 C C . GLN A 1 99 ? -25.032 -17.747 20.925 1.00 55.62 99 GLN A C 1
ATOM 794 O O . GLN A 1 99 ? -24.327 -18.460 21.636 1.00 55.62 99 GLN A O 1
ATOM 799 N N . VAL A 1 100 ? -24.944 -16.416 20.906 1.00 57.56 100 VAL A N 1
ATOM 800 C CA . VAL A 1 100 ? -24.361 -15.637 21.980 1.00 57.56 100 VAL A CA 1
ATOM 801 C C . VAL A 1 100 ? -25.213 -16.036 23.167 1.00 57.56 100 VAL A C 1
ATOM 803 O O . VAL A 1 100 ? -26.341 -15.563 23.313 1.00 57.56 100 VAL A O 1
ATOM 806 N N . GLY A 1 101 ? -24.725 -17.046 23.893 1.00 52.12 101 GLY A N 1
ATOM 807 C CA . GLY A 1 101 ? -25.400 -17.622 25.036 1.00 52.12 101 GLY A CA 1
ATOM 808 C C . GLY A 1 101 ? -25.818 -16.457 25.896 1.00 52.12 101 GLY A C 1
ATOM 809 O O . GLY A 1 101 ? -24.973 -15.603 26.160 1.00 52.12 101 GLY A O 1
ATOM 810 N N . GLU A 1 102 ? -27.124 -16.398 26.170 1.00 51.47 102 GLU A N 1
ATOM 811 C CA . GLU A 1 102 ? -27.812 -15.387 26.965 1.00 51.47 102 GLU A CA 1
ATOM 812 C C . GLU A 1 102 ? -26.841 -14.337 27.504 1.00 51.47 102 GLU A C 1
ATOM 814 O O . GLU A 1 102 ? -26.171 -14.566 28.515 1.00 51.47 102 GLU A O 1
ATOM 819 N N . THR A 1 103 ? -26.729 -13.181 26.845 1.00 53.16 103 THR A N 1
ATOM 820 C CA . THR A 1 103 ? -26.241 -11.999 27.552 1.00 53.16 103 THR A CA 1
ATOM 821 C C . THR A 1 103 ? -27.267 -11.729 28.632 1.00 53.16 103 THR A C 1
ATOM 823 O O . THR A 1 103 ? -28.252 -11.025 28.416 1.00 53.16 103 THR A O 1
ATOM 826 N N . VAL A 1 104 ? -27.071 -12.390 29.771 1.00 52.41 104 VAL A N 1
ATOM 827 C CA . VAL A 1 104 ? -27.836 -12.196 30.980 1.00 52.41 104 VAL A CA 1
ATOM 828 C C . VAL A 1 104 ? -27.699 -10.714 31.259 1.00 52.41 104 VAL A C 1
ATOM 830 O O . VAL A 1 104 ? -26.605 -10.223 31.544 1.00 52.41 104 VAL A O 1
ATOM 833 N N . GLU A 1 105 ? -28.799 -9.985 31.117 1.00 56.12 105 GLU A N 1
ATOM 834 C CA . GLU A 1 105 ? -28.905 -8.614 31.585 1.00 56.12 105 GLU A CA 1
ATOM 835 C C . GLU A 1 105 ? -28.826 -8.637 33.113 1.00 56.12 105 GLU A C 1
ATOM 837 O O . GLU A 1 105 ? -29.817 -8.546 33.826 1.00 56.12 105 GLU A O 1
ATOM 842 N N . ASN A 1 106 ? -27.632 -8.854 33.645 1.00 55.09 106 ASN A N 1
ATOM 843 C CA . ASN A 1 106 ? -27.342 -8.739 35.056 1.00 55.09 106 ASN A CA 1
ATOM 844 C C . ASN A 1 106 ? -25.934 -8.181 35.208 1.00 55.09 106 ASN A C 1
ATOM 846 O O . ASN A 1 106 ? -24.988 -8.874 35.565 1.00 55.09 106 ASN A O 1
ATOM 850 N N . ALA A 1 107 ? -25.831 -6.860 35.073 1.00 55.84 107 ALA A N 1
ATOM 851 C CA . ALA A 1 107 ? -24.707 -6.063 35.568 1.00 55.84 107 ALA A CA 1
ATOM 852 C C . ALA A 1 107 ? -24.533 -6.131 37.112 1.00 55.84 107 ALA A C 1
ATOM 854 O O . ALA A 1 107 ? -23.883 -5.277 37.707 1.00 55.84 107 ALA A O 1
ATOM 855 N N . LEU A 1 108 ? -25.144 -7.121 37.774 1.00 59.06 108 LEU A N 1
ATOM 856 C CA . LEU A 1 108 ? -25.182 -7.320 39.221 1.00 59.06 108 LEU A CA 1
ATOM 857 C C . LEU A 1 108 ? -24.746 -8.728 39.648 1.00 59.06 108 LEU A C 1
ATOM 859 O O . LEU A 1 108 ? -24.730 -9.009 40.846 1.00 59.06 108 LEU A O 1
ATOM 863 N N . THR A 1 109 ? -24.349 -9.613 38.727 1.00 54.09 109 THR A N 1
ATOM 864 C CA . THR A 1 109 ? -23.699 -10.881 39.097 1.00 54.09 109 THR A CA 1
ATOM 865 C C . THR A 1 109 ? -22.239 -10.632 39.460 1.00 54.09 109 THR A C 1
ATOM 867 O O . THR A 1 109 ? -21.316 -11.003 38.743 1.00 54.09 109 THR A O 1
ATOM 870 N N . VAL A 1 110 ? -22.042 -9.974 40.602 1.00 61.12 110 VAL A N 1
ATOM 871 C CA . VAL A 1 110 ? -20.781 -9.986 41.339 1.00 61.12 110 VAL A CA 1
ATOM 872 C C . VAL A 1 110 ? -20.582 -11.416 41.825 1.00 61.12 110 VAL A C 1
ATOM 874 O O . VAL A 1 110 ? -21.448 -11.976 42.502 1.00 61.12 110 VAL A O 1
ATOM 877 N N . THR A 1 111 ? -19.460 -12.031 41.469 1.00 60.38 111 THR A N 1
ATOM 878 C CA . THR A 1 111 ? -19.042 -13.307 42.045 1.00 60.38 111 THR A CA 1
ATOM 879 C C . THR A 1 111 ? -18.976 -13.132 43.562 1.00 60.38 111 THR A C 1
ATOM 881 O O . THR A 1 111 ? -18.124 -12.415 44.072 1.00 60.38 111 THR A O 1
ATOM 884 N N . GLY A 1 112 ? -19.909 -13.738 44.303 1.00 62.25 112 GLY A N 1
ATOM 885 C CA . GLY A 1 112 ? -20.078 -13.516 45.749 1.00 62.25 112 GLY A CA 1
ATOM 886 C C . GLY A 1 112 ? -18.943 -14.049 46.634 1.00 62.25 112 GLY A C 1
ATOM 887 O O . GLY A 1 112 ? -19.093 -14.096 47.853 1.00 62.25 112 GLY A O 1
ATOM 888 N N . VAL A 1 113 ? -17.831 -14.478 46.035 1.00 75.25 113 VAL A N 1
ATOM 889 C CA . VAL A 1 113 ? -16.636 -14.946 46.730 1.00 75.25 113 VAL A CA 1
ATOM 890 C C . VAL A 1 113 ? -15.520 -13.944 46.444 1.00 75.25 113 VAL A C 1
ATOM 892 O O . VAL A 1 113 ? -14.976 -13.971 45.341 1.00 75.25 113 VAL A O 1
ATOM 895 N N . PRO A 1 114 ? -15.203 -13.056 47.403 1.00 73.19 114 PRO A N 1
ATOM 896 C CA . PRO A 1 114 ? -14.112 -12.115 47.236 1.00 73.19 114 PRO A CA 1
ATOM 897 C C . PRO A 1 114 ? -12.769 -12.845 47.166 1.00 73.19 114 PRO A C 1
ATOM 899 O O . PRO A 1 114 ? -12.564 -13.857 47.852 1.00 73.19 114 PRO A O 1
ATOM 902 N N . GLU A 1 115 ? -11.857 -12.331 46.344 1.00 83.50 115 GLU A N 1
ATOM 903 C CA . GLU A 1 115 ? -10.511 -12.885 46.185 1.00 83.50 115 GLU A CA 1
ATOM 904 C C . GLU A 1 115 ? -9.720 -12.812 47.513 1.00 83.50 115 GLU A C 1
ATOM 906 O O . GLU A 1 115 ? -10.024 -11.982 48.377 1.00 83.50 115 GLU A O 1
ATOM 911 N N . PRO A 1 116 ? -8.696 -13.664 47.741 1.00 80.19 116 PRO A N 1
ATOM 912 C CA . PRO A 1 116 ? -7.963 -13.705 49.015 1.00 80.19 116 PRO A CA 1
ATOM 913 C C . PRO A 1 116 ? -7.387 -12.353 49.468 1.00 80.19 116 PRO A C 1
ATOM 915 O O . PRO A 1 116 ? -7.281 -12.089 50.666 1.00 80.19 116 PRO A O 1
ATOM 918 N N . GLU A 1 117 ? -7.031 -11.483 48.525 1.00 80.62 117 GLU A N 1
ATOM 919 C CA . GLU A 1 117 ? -6.554 -10.126 48.800 1.00 80.62 117 GLU A CA 1
ATOM 920 C C . GLU A 1 117 ? -7.675 -9.144 49.174 1.00 80.62 117 GLU A C 1
ATOM 922 O O . GLU A 1 117 ? -7.477 -8.276 50.028 1.00 80.62 117 GLU A O 1
ATOM 927 N N . GLU A 1 118 ? -8.884 -9.319 48.642 1.00 85.88 118 GLU A N 1
ATOM 928 C CA . GLU A 1 118 ? -10.048 -8.504 48.998 1.00 85.88 118 GLU A CA 1
ATOM 929 C C . GLU A 1 118 ? -10.477 -8.743 50.451 1.00 85.88 118 GLU A C 1
ATOM 931 O O . GLU A 1 118 ? -10.878 -7.807 51.146 1.00 85.88 118 GLU A O 1
ATOM 936 N N . TRP A 1 119 ? -10.301 -9.964 50.968 1.00 88.06 119 TRP A N 1
ATOM 937 C CA . TRP A 1 119 ? -10.484 -10.262 52.394 1.00 88.06 119 TRP A CA 1
ATOM 938 C C . TRP A 1 119 ? -9.545 -9.452 53.287 1.00 88.06 119 TRP A C 1
ATOM 940 O O . TRP A 1 119 ? -9.955 -8.970 54.348 1.00 88.06 119 TRP A O 1
ATOM 950 N N . LEU A 1 120 ? -8.294 -9.278 52.858 1.00 89.25 120 LEU A N 1
ATOM 951 C CA . LEU A 1 120 ? -7.315 -8.471 53.578 1.00 89.25 120 LEU A CA 1
ATOM 952 C C . LEU A 1 120 ? -7.732 -6.997 53.575 1.00 89.25 120 LEU A C 1
ATOM 954 O O . LEU A 1 120 ? -7.704 -6.349 54.626 1.00 89.25 120 LEU A O 1
ATOM 958 N N . LEU A 1 121 ? -8.182 -6.483 52.427 1.00 91.19 121 LEU A N 1
ATOM 959 C CA . LEU A 1 121 ? -8.678 -5.112 52.303 1.00 91.19 121 LEU A CA 1
ATOM 960 C C . LEU A 1 121 ? -9.938 -4.872 53.145 1.00 91.19 121 LEU A C 1
ATOM 962 O O . LEU A 1 121 ? -10.018 -3.859 53.840 1.00 91.19 121 LEU A O 1
ATOM 966 N N . LEU A 1 122 ? -10.886 -5.811 53.164 1.00 90.12 122 LEU A N 1
ATOM 967 C CA . LEU A 1 122 ? -12.088 -5.738 54.000 1.00 90.12 122 LEU A CA 1
ATOM 968 C C . LEU A 1 122 ? -11.747 -5.739 55.495 1.00 90.12 122 LEU A C 1
ATOM 970 O O . LEU A 1 122 ? -12.290 -4.930 56.253 1.00 90.12 122 LEU A O 1
ATOM 974 N N . ALA A 1 123 ? -10.820 -6.598 55.926 1.00 91.81 123 ALA A N 1
ATOM 975 C CA . ALA A 1 123 ? -10.360 -6.637 57.312 1.00 91.81 123 ALA A CA 1
ATOM 976 C C . ALA A 1 123 ? -9.684 -5.317 57.725 1.00 91.81 123 ALA A C 1
ATOM 978 O O . ALA A 1 123 ? -9.951 -4.788 58.809 1.00 91.81 123 ALA A O 1
ATOM 979 N N . LEU A 1 124 ? -8.854 -4.749 56.847 1.00 94.31 124 LEU A N 1
ATOM 980 C CA . LEU A 1 124 ? -8.191 -3.465 57.067 1.00 94.31 124 LEU A CA 1
ATOM 981 C C . LEU A 1 124 ? -9.197 -2.307 57.128 1.00 94.31 124 LEU A C 1
ATOM 983 O O . LEU A 1 124 ? -9.131 -1.482 58.044 1.00 94.31 124 LEU A O 1
ATOM 987 N N . ALA A 1 125 ? -10.165 -2.272 56.211 1.00 94.00 125 ALA A N 1
ATOM 988 C CA . ALA A 1 125 ? -11.224 -1.268 56.189 1.00 94.00 125 ALA A CA 1
ATOM 989 C C . ALA A 1 125 ? -12.072 -1.315 57.471 1.00 94.00 125 ALA A C 1
ATOM 991 O O . ALA A 1 125 ? -12.322 -0.279 58.093 1.00 94.00 125 ALA A O 1
ATOM 992 N N . ALA A 1 126 ? -12.451 -2.514 57.925 1.00 94.94 126 ALA A N 1
ATOM 993 C CA . ALA A 1 126 ? -13.182 -2.701 59.175 1.00 94.94 126 ALA A CA 1
ATOM 994 C C . ALA A 1 126 ? -12.371 -2.223 60.394 1.00 94.94 126 ALA A C 1
ATOM 996 O O . ALA A 1 126 ? -12.909 -1.531 61.262 1.00 94.94 126 ALA A O 1
ATOM 997 N N . ALA A 1 127 ? -11.070 -2.527 60.447 1.00 94.75 127 ALA A N 1
ATOM 998 C CA . ALA A 1 127 ? -10.188 -2.069 61.519 1.00 94.75 127 ALA A CA 1
ATOM 999 C C . ALA A 1 127 ? -10.070 -0.535 61.560 1.00 94.75 127 ALA A C 1
ATOM 1001 O O . ALA A 1 127 ? -10.190 0.062 62.636 1.00 94.75 127 ALA A O 1
ATOM 1002 N N . MET A 1 128 ? -9.905 0.114 60.401 1.00 92.62 128 MET A N 1
ATOM 1003 C CA . MET A 1 128 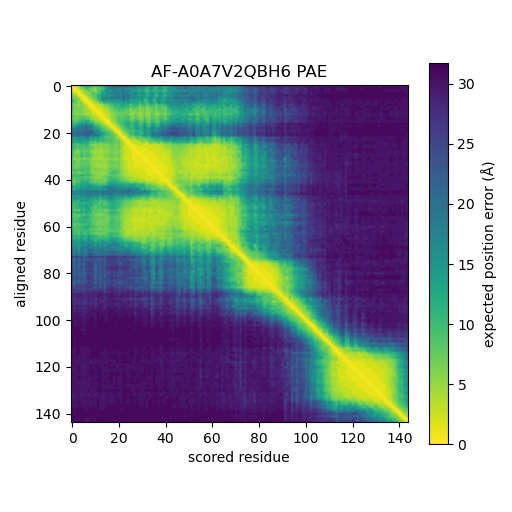? -9.876 1.578 60.303 1.00 92.62 128 MET A CA 1
ATOM 1004 C C . MET A 1 128 ? -11.200 2.209 60.735 1.00 92.62 128 MET A C 1
ATOM 1006 O O . MET A 1 128 ? -11.191 3.191 61.477 1.00 92.62 128 MET A O 1
ATOM 1010 N N . LEU A 1 129 ? -12.337 1.636 60.333 1.00 94.94 129 LEU A N 1
ATOM 1011 C CA . LEU A 1 129 ? -13.660 2.139 60.702 1.00 94.94 129 LEU A CA 1
ATOM 1012 C C . LEU A 1 129 ? -13.896 2.039 62.214 1.00 94.94 129 LEU A C 1
ATOM 1014 O O . LEU A 1 129 ? -14.331 3.005 62.845 1.00 94.94 129 LEU A O 1
ATOM 1018 N N . VAL A 1 130 ? -13.550 0.904 62.827 1.00 94.00 130 VAL A N 1
ATOM 1019 C CA . VAL A 1 130 ? -13.643 0.724 64.284 1.00 94.00 130 VAL A CA 1
ATOM 1020 C C . VAL A 1 130 ? -12.735 1.709 65.015 1.00 94.00 130 VAL A C 1
ATOM 1022 O O . VAL A 1 130 ? -13.157 2.302 66.013 1.00 94.00 130 VAL A O 1
ATOM 1025 N N . TRP A 1 131 ? -11.507 1.909 64.531 1.00 93.19 131 TRP A N 1
ATOM 1026 C CA . TRP A 1 131 ? -10.578 2.881 65.101 1.00 93.19 131 TRP A CA 1
ATOM 1027 C C . TRP A 1 131 ? -11.121 4.307 65.006 1.00 93.19 131 TRP A C 1
ATOM 1029 O O . TRP A 1 131 ? -11.145 5.000 66.022 1.00 93.19 131 TRP A O 1
ATOM 1039 N N . TYR A 1 132 ? -11.635 4.714 63.844 1.00 92.38 132 TYR A N 1
ATOM 1040 C CA . TYR A 1 132 ? -12.237 6.028 63.627 1.00 92.38 132 TYR A CA 1
ATOM 1041 C C . TYR A 1 132 ? -13.406 6.284 64.584 1.00 92.38 132 TYR A C 1
ATOM 1043 O O . TYR A 1 132 ? -13.434 7.303 65.276 1.00 92.38 132 TYR A O 1
ATOM 1051 N N . VAL A 1 133 ? -14.327 5.325 64.722 1.00 90.81 133 VAL A N 1
ATOM 1052 C CA . VAL A 1 133 ? -15.463 5.439 65.651 1.00 90.81 133 VAL A CA 1
ATOM 1053 C C . VAL A 1 133 ? -14.986 5.518 67.104 1.00 90.81 133 VAL A C 1
ATOM 1055 O O . VAL A 1 133 ? -15.512 6.310 67.889 1.00 90.81 133 VAL A O 1
ATOM 1058 N N . ARG A 1 134 ? -13.972 4.737 67.495 1.00 87.19 134 ARG A N 1
ATOM 1059 C CA . ARG A 1 134 ? -13.393 4.813 68.848 1.00 87.19 134 ARG A CA 1
ATOM 1060 C C . ARG A 1 134 ? -12.645 6.122 69.094 1.00 87.19 134 ARG A C 1
ATOM 1062 O O . ARG A 1 134 ? -12.701 6.627 70.212 1.00 87.19 134 ARG A O 1
ATOM 1069 N N . ALA A 1 135 ? -11.952 6.655 68.093 1.00 82.25 135 ALA A N 1
ATOM 1070 C CA . ALA A 1 135 ? -11.214 7.908 68.178 1.00 82.25 135 ALA A CA 1
ATOM 1071 C C . ALA A 1 135 ? -12.168 9.108 68.270 1.00 82.25 135 ALA A C 1
ATOM 1073 O O . ALA A 1 135 ? -11.991 9.949 69.148 1.00 82.25 135 ALA A O 1
ATOM 1074 N N . GLY A 1 136 ? -13.232 9.134 67.462 1.00 74.50 136 GLY A N 1
ATOM 1075 C CA . GLY A 1 136 ? -14.277 10.160 67.522 1.00 74.50 136 GLY A CA 1
ATOM 1076 C C . GLY A 1 136 ? -15.029 10.165 68.854 1.00 74.50 136 GLY A C 1
ATOM 1077 O O . GLY A 1 136 ? -15.270 11.222 69.423 1.00 74.50 136 GLY A O 1
ATOM 1078 N N . ARG A 1 137 ? -15.300 8.989 69.440 1.00 68.25 137 ARG A N 1
ATOM 1079 C CA . ARG A 1 137 ? -15.894 8.881 70.789 1.00 68.25 137 ARG A CA 1
ATOM 1080 C C . ARG A 1 137 ? -14.959 9.313 71.927 1.00 68.25 137 ARG A C 1
ATOM 1082 O O . ARG A 1 137 ? -15.425 9.489 73.048 1.00 68.25 137 ARG A O 1
ATOM 1089 N N . ARG A 1 138 ? -13.653 9.447 71.673 1.00 62.56 138 ARG A N 1
ATOM 1090 C CA . ARG A 1 138 ? -12.649 9.920 72.645 1.00 62.56 138 ARG A CA 1
ATOM 1091 C C . ARG A 1 138 ? -12.349 11.411 72.525 1.00 62.56 138 ARG A C 1
ATOM 1093 O O . ARG A 1 138 ? -11.622 11.934 73.365 1.00 62.56 138 ARG A O 1
ATOM 1100 N N . GLN A 1 139 ? -12.893 12.091 71.520 1.00 60.66 139 GLN A N 1
ATOM 1101 C CA . GLN A 1 139 ? -12.852 13.543 71.446 1.00 60.66 139 GLN A CA 1
ATOM 1102 C C . GLN A 1 139 ? -14.066 14.078 72.217 1.00 60.66 139 GLN A C 1
ATOM 1104 O O . GLN A 1 139 ? -15.188 13.957 71.723 1.00 60.66 139 GLN A O 1
ATOM 1109 N N . PRO A 1 140 ? -13.905 14.637 73.433 1.00 56.75 140 PRO A N 1
ATOM 1110 C CA . PRO A 1 140 ? -14.985 15.427 73.999 1.00 56.75 140 PRO A CA 1
ATOM 1111 C C . PRO A 1 140 ? -15.243 16.580 73.027 1.00 56.75 140 PRO A C 1
ATOM 1113 O O . PRO A 1 140 ? -14.294 17.249 72.608 1.00 56.75 140 PRO A O 1
ATOM 1116 N N . LEU A 1 141 ? -16.507 16.791 72.646 1.00 60.41 141 LEU A N 1
ATOM 1117 C CA . LEU A 1 141 ? -16.916 17.995 71.931 1.00 60.41 141 LEU A CA 1
ATOM 1118 C C . LEU A 1 141 ? -16.429 19.205 72.741 1.00 60.41 141 LEU A C 1
ATOM 1120 O O . LEU A 1 141 ? -17.026 19.555 73.757 1.00 60.41 141 LEU A O 1
ATOM 1124 N N . LYS A 1 142 ? -15.340 19.842 72.303 1.00 60.28 142 LYS A N 1
ATOM 1125 C CA . LYS A 1 142 ? -15.011 21.203 72.722 1.00 60.28 142 LYS A CA 1
ATOM 1126 C C . LYS A 1 142 ? -15.983 22.124 71.999 1.00 60.28 142 LYS A C 1
ATOM 1128 O O . LYS A 1 142 ? -15.713 22.589 70.896 1.00 60.28 142 LYS A O 1
ATOM 1133 N N . ILE A 1 143 ? -17.150 22.300 72.604 1.00 59.81 143 ILE A N 1
ATOM 1134 C CA . ILE A 1 143 ? -18.027 23.432 72.335 1.00 59.81 143 ILE A CA 1
ATOM 1135 C C . ILE A 1 143 ? -17.564 24.534 73.294 1.00 59.81 143 ILE A C 1
ATOM 1137 O O . ILE A 1 143 ? -17.776 24.395 74.493 1.00 59.81 143 ILE A O 1
ATOM 1141 N N . PHE A 1 144 ? -16.924 25.555 72.707 1.00 49.81 144 PHE A N 1
ATOM 1142 C CA . PHE A 1 144 ? -16.403 26.811 73.279 1.00 49.81 144 PHE A CA 1
ATOM 1143 C C . PHE A 1 144 ? -15.398 26.718 74.439 1.00 49.81 144 PHE A C 1
ATOM 1145 O O . PHE A 1 144 ? -15.767 26.334 75.567 1.00 49.81 144 PHE A O 1
#

Radius of gyration: 37.4 Å; Cα contacts (8 Å, |Δi|>4): 36; chains: 1; bounding box: 54×47×103 Å

Solvent-accessible surface area (backbone atoms only — not comparable to full-atom values): 938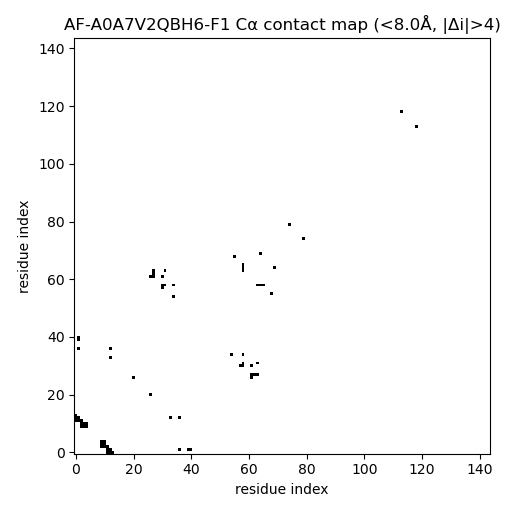0 Å² total; per-residue (Å²): 127,59,78,53,82,65,92,86,45,84,53,82,71,77,94,67,100,64,94,77,80,78,50,79,84,49,48,45,58,52,48,52,51,50,48,54,43,52,48,66,74,41,72,85,54,83,84,50,58,71,62,51,52,54,51,47,52,53,24,61,79,49,74,52,91,47,84,55,68,80,65,62,78,78,71,50,72,71,52,48,56,50,49,52,58,61,60,70,46,80,68,80,76,64,64,78,75,72,76,71,68,75,80,68,93,51,101,72,77,66,73,91,68,74,53,82,65,50,53,52,51,50,54,51,52,52,52,51,51,55,48,49,55,54,52,55,75,68,53,75,83,82,75,131

Secondary structure (DSSP, 8-state):
-----STT--PPP-----S----TTTHHHHHHHHHHHHHHHHTT-TT-HHHHHHHHHHHHHTT---TTTTT-----HHHHHHHHHHHS-GGGS-------------TT---SS--HHHHHHHHHHHHHHHHHHHHHTTS-----